Protein AF-A0A6M5JG73-F1 (afdb_monomer)

Mean predicted aligned error: 7.57 Å

Secondary structure (DSSP, 8-state):
---------HHHHHHHHHHHHHHHTT----SS---HHHHHHHHHH--PPPPPPSSHHHHHHHHHHHHHHHHTS--GGGHHHHHHTT--HHHHHHHHHHH-

Nearest PDB structures (foldseek):
  5acb-assembly1_B  TM=2.883E-01  e=7.070E+00  Homo sapiens
  4xes-assembly1_A  TM=2.433E-01  e=8.324E+00  Rattus norvegicus

Radius of gyration: 14.39 Å; Cα contacts (8 Å, |Δi|>4): 95; chains: 1; bounding box: 32×24×48 Å

Foldseek 3Di:
DPLPQQPDDPLLVVLLVVLVVCLVVVQQDDPPDPPPVRVVVCVVPVDDHDDADPDLLSSLLSNQLNVCLNVVHGPVVSVVSNVVVPDDPSNSVSSNVVSD

pLDDT: mean 82.84, std 13.96, range [35.09, 95.06]

Solvent-accessible surface area (backbone atoms only — not comparable to full-atom values): 5782 Å² total; per-residue (Å²): 134,82,77,76,70,65,90,64,53,75,68,46,52,47,24,47,54,51,12,53,54,26,32,77,67,75,53,58,62,62,94,64,76,74,52,71,69,55,52,50,49,24,70,74,69,68,58,70,73,87,77,81,58,99,41,70,62,38,35,42,47,20,38,36,34,9,46,10,44,65,70,65,43,72,41,67,90,44,48,63,58,36,43,78,62,68,48,50,71,70,45,51,51,46,49,39,63,74,25,95

Structure (mmCIF, N/CA/C/O backbone):
data_AF-A0A6M5JG73-F1
#
_entry.id   AF-A0A6M5JG73-F1
#
loop_
_atom_site.group_PDB
_atom_site.id
_atom_site.type_symbol
_atom_site.label_atom_id
_atom_site.label_alt_id
_atom_site.label_comp_id
_atom_site.label_asym_id
_atom_site.label_entity_id
_atom_site.label_seq_id
_atom_site.pdbx_PDB_ins_code
_atom_site.Cartn_x
_atom_site.Cartn_y
_atom_site.Cartn_z
_atom_site.occupancy
_atom_site.B_iso_or_equiv
_atom_site.auth_seq_id
_atom_site.auth_comp_id
_atom_site.auth_asym_id
_atom_site.auth_atom_id
_atom_site.pdbx_PDB_model_num
ATOM 1 N N . MET A 1 1 ? -6.178 -0.390 25.927 1.00 35.09 1 MET A N 1
ATOM 2 C CA . MET A 1 1 ? -6.710 -0.099 24.580 1.00 35.09 1 MET A CA 1
ATOM 3 C C . MET A 1 1 ? -6.208 -1.193 23.656 1.00 35.09 1 MET A C 1
ATOM 5 O O . MET A 1 1 ? -5.010 -1.270 23.430 1.00 35.09 1 MET A O 1
ATOM 9 N N . ILE A 1 2 ? -7.078 -2.118 23.253 1.00 43.22 2 ILE A N 1
ATOM 10 C CA . ILE A 1 2 ? -6.698 -3.240 22.388 1.00 43.22 2 ILE A CA 1
ATOM 11 C C . ILE A 1 2 ? -6.688 -2.671 20.973 1.00 43.22 2 ILE A C 1
ATOM 13 O O . ILE A 1 2 ? -7.741 -2.282 20.475 1.00 43.22 2 ILE A O 1
ATOM 17 N N . ALA A 1 3 ? -5.509 -2.532 20.368 1.00 46.91 3 ALA A N 1
ATOM 18 C CA . ALA A 1 3 ? -5.409 -2.196 18.955 1.00 46.91 3 ALA A CA 1
ATOM 19 C C . ALA A 1 3 ? -6.234 -3.237 18.188 1.00 46.91 3 ALA A C 1
ATOM 21 O O . ALA A 1 3 ? -5.931 -4.430 18.259 1.00 46.91 3 ALA A O 1
ATOM 22 N N . ALA A 1 4 ? -7.326 -2.807 17.550 1.00 52.50 4 ALA A N 1
ATOM 23 C CA . ALA A 1 4 ? -8.125 -3.675 16.703 1.00 52.50 4 ALA A CA 1
ATOM 24 C C . ALA A 1 4 ? -7.175 -4.234 15.644 1.00 52.50 4 ALA A C 1
ATOM 26 O O . ALA A 1 4 ? -6.676 -3.480 14.808 1.00 52.50 4 ALA A O 1
ATOM 27 N N . GLN A 1 5 ? -6.844 -5.524 15.740 1.00 54.09 5 GLN A N 1
ATOM 28 C CA . GLN A 1 5 ? -6.006 -6.152 14.732 1.00 54.09 5 GLN A CA 1
ATOM 29 C C . GLN A 1 5 ? -6.693 -5.907 13.387 1.00 54.09 5 GLN A C 1
ATOM 31 O O . GLN A 1 5 ? -7.893 -6.187 13.281 1.00 54.09 5 GLN A O 1
ATOM 36 N N . PRO A 1 6 ? -5.998 -5.333 12.391 1.00 60.94 6 PRO A N 1
ATOM 37 C CA . PRO A 1 6 ? -6.614 -5.096 11.101 1.00 60.94 6 PRO A CA 1
ATOM 38 C C . PRO A 1 6 ? -7.114 -6.448 10.596 1.00 60.94 6 PRO A C 1
ATOM 40 O O . PRO A 1 6 ? -6.345 -7.408 10.523 1.00 60.94 6 PRO A O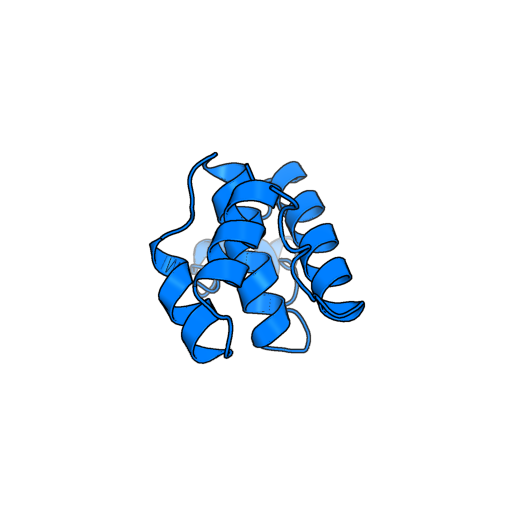 1
ATOM 43 N N . THR A 1 7 ? -8.418 -6.551 10.329 1.00 73.69 7 THR A N 1
ATOM 44 C CA . THR A 1 7 ? -9.066 -7.777 9.852 1.00 73.69 7 THR A CA 1
ATOM 45 C C . THR A 1 7 ? -8.672 -8.022 8.398 1.00 73.69 7 THR A C 1
ATOM 47 O O . THR A 1 7 ? -9.479 -7.887 7.484 1.00 73.69 7 THR A O 1
ATOM 50 N N . LEU A 1 8 ? -7.393 -8.319 8.181 1.00 81.38 8 LEU A N 1
ATOM 51 C CA . LEU A 1 8 ? -6.836 -8.694 6.895 1.00 81.38 8 LEU A CA 1
ATOM 52 C C . LEU A 1 8 ? -7.066 -10.189 6.685 1.00 81.38 8 LEU A C 1
ATOM 54 O O . LEU A 1 8 ? -6.778 -11.024 7.546 1.00 81.38 8 LEU A O 1
ATOM 58 N N . SER A 1 9 ? -7.559 -10.527 5.506 1.00 87.44 9 SER A N 1
ATOM 59 C CA . SER A 1 9 ? -7.603 -11.890 4.999 1.00 87.44 9 SER A CA 1
ATOM 60 C C . SER A 1 9 ? -6.194 -12.466 4.826 1.00 87.44 9 SER A C 1
ATOM 62 O O . SER A 1 9 ? -5.186 -11.756 4.762 1.00 87.44 9 SER A O 1
ATOM 64 N N . ARG A 1 10 ? -6.109 -13.791 4.677 1.00 89.00 10 ARG A N 1
ATOM 65 C CA . ARG A 1 10 ? -4.836 -14.494 4.458 1.00 89.00 10 ARG A CA 1
ATOM 66 C C . ARG A 1 10 ? -4.075 -13.979 3.229 1.00 89.00 10 ARG A C 1
ATOM 68 O O . ARG A 1 10 ? -2.856 -13.842 3.284 1.00 89.00 10 ARG A O 1
ATOM 75 N N . SER A 1 11 ? -4.777 -13.682 2.136 1.00 90.81 11 SER A N 1
ATOM 76 C CA . SER A 1 11 ? -4.176 -13.131 0.915 1.00 90.81 11 SER A CA 1
ATOM 77 C C . SER A 1 11 ? -3.613 -11.726 1.121 1.00 90.81 11 SER A C 1
ATOM 79 O O . SER A 1 11 ? -2.557 -11.403 0.585 1.00 90.81 11 SER A O 1
ATOM 81 N N . GLU A 1 12 ? -4.276 -10.903 1.932 1.00 91.81 12 GLU A N 1
ATOM 82 C CA . GLU A 1 12 ? -3.803 -9.555 2.256 1.00 91.81 12 GLU A CA 1
ATOM 83 C C . GLU A 1 12 ? -2.564 -9.610 3.153 1.00 91.81 12 GLU A C 1
ATOM 85 O O . GLU A 1 12 ? -1.582 -8.924 2.878 1.00 91.81 12 GLU A O 1
ATOM 90 N N . TRP A 1 13 ? -2.535 -10.513 4.138 1.00 93.56 13 TRP A N 1
ATOM 91 C CA . TRP A 1 13 ? -1.325 -10.792 4.920 1.00 93.56 13 TRP A CA 1
ATOM 92 C C . TRP A 1 13 ? -0.153 -11.281 4.064 1.00 93.56 13 TRP A C 1
ATOM 94 O O . TRP A 1 13 ? 1.009 -10.946 4.320 1.00 93.56 13 TRP A O 1
ATOM 104 N N . GLN A 1 14 ? -0.439 -12.045 3.011 1.00 93.06 14 GLN A N 1
ATOM 105 C CA . GLN A 1 14 ? 0.589 -12.456 2.067 1.00 93.06 14 GLN A CA 1
ATOM 106 C C . GLN A 1 14 ? 1.110 -11.271 1.242 1.00 93.06 14 GLN A C 1
ATOM 108 O O . GLN A 1 14 ? 2.320 -11.162 1.050 1.00 93.06 14 GLN A O 1
ATOM 113 N N . ALA A 1 15 ? 0.241 -10.345 0.826 1.00 92.12 15 ALA A N 1
ATOM 114 C CA . ALA A 1 15 ? 0.653 -9.114 0.151 1.00 92.12 15 ALA A CA 1
ATOM 115 C C . ALA A 1 15 ? 1.541 -8.227 1.044 1.00 92.12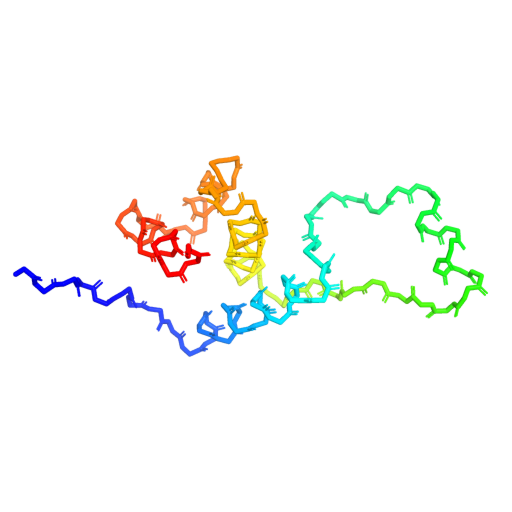 15 ALA A C 1
ATOM 117 O O . ALA A 1 15 ? 2.573 -7.744 0.579 1.00 92.12 15 ALA A O 1
ATOM 118 N N . VAL A 1 16 ? 1.209 -8.090 2.334 1.00 93.25 16 VAL A N 1
ATOM 119 C CA . VAL A 1 16 ? 2.058 -7.411 3.335 1.00 93.25 16 VAL A CA 1
ATOM 120 C C . VAL A 1 16 ? 3.440 -8.071 3.420 1.00 93.25 16 VAL A C 1
ATOM 122 O O . VAL A 1 16 ? 4.466 -7.395 3.367 1.00 93.25 16 VAL A O 1
ATOM 125 N N . SER A 1 17 ? 3.483 -9.403 3.494 1.00 92.81 17 SER A N 1
ATOM 126 C CA . SER A 1 17 ? 4.745 -10.154 3.576 1.00 92.81 17 SER A CA 1
ATOM 127 C C . SER A 1 17 ? 5.614 -9.966 2.325 1.00 92.81 17 SER A C 1
ATOM 129 O O . SER A 1 17 ? 6.831 -9.800 2.422 1.00 92.81 17 SER A O 1
ATOM 131 N N . ILE A 1 18 ? 4.996 -9.952 1.140 1.00 91.25 18 ILE A N 1
ATOM 132 C CA . ILE A 1 18 ? 5.675 -9.659 -0.132 1.00 91.25 18 ILE A CA 1
ATOM 133 C C . ILE A 1 18 ? 6.240 -8.236 -0.115 1.00 91.25 18 ILE A C 1
ATOM 135 O O . ILE A 1 18 ? 7.403 -8.039 -0.457 1.00 91.25 18 ILE A O 1
ATOM 139 N N . ALA A 1 19 ? 5.460 -7.262 0.351 1.00 91.56 19 ALA A N 1
ATOM 140 C CA . ALA A 1 19 ? 5.877 -5.867 0.432 1.00 91.56 19 ALA A CA 1
ATOM 141 C C . ALA A 1 19 ? 7.098 -5.654 1.338 1.00 91.56 19 ALA A C 1
ATOM 143 O O . ALA A 1 19 ? 7.990 -4.879 0.996 1.00 91.56 19 ALA A O 1
ATOM 144 N N . PHE A 1 20 ? 7.183 -6.364 2.467 1.00 92.75 20 PHE A N 1
ATOM 145 C CA . PHE A 1 20 ? 8.367 -6.313 3.328 1.00 92.75 20 PHE A CA 1
ATOM 146 C C . PHE A 1 20 ? 9.614 -6.888 2.658 1.00 92.75 20 PHE A C 1
ATOM 148 O O . PHE A 1 20 ? 10.687 -6.288 2.748 1.00 92.75 20 PHE A O 1
ATOM 155 N N . ASN A 1 21 ? 9.475 -8.003 1.940 1.00 90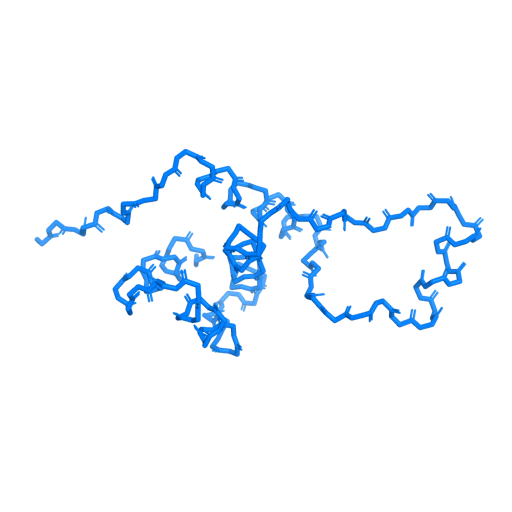.69 21 ASN A N 1
ATOM 156 C CA . ASN A 1 21 ? 10.577 -8.570 1.165 1.00 90.69 21 ASN A CA 1
ATOM 157 C C . ASN A 1 21 ? 11.027 -7.627 0.040 1.00 90.69 21 ASN A C 1
ATOM 159 O O . ASN A 1 21 ? 12.228 -7.458 -0.182 1.00 90.69 21 ASN A O 1
ATOM 163 N N . ASP A 1 22 ? 10.083 -6.974 -0.637 1.00 88.94 22 ASP A N 1
ATOM 164 C CA . ASP A 1 22 ? 10.381 -5.980 -1.667 1.00 88.94 22 ASP A CA 1
ATOM 165 C C . ASP A 1 22 ? 11.105 -4.766 -1.079 1.00 88.94 22 ASP A C 1
ATOM 167 O O . ASP A 1 22 ? 12.093 -4.305 -1.653 1.00 88.94 22 ASP A O 1
ATOM 171 N N . ALA A 1 23 ? 10.675 -4.276 0.087 1.00 88.56 23 ALA A N 1
ATOM 172 C CA . ALA A 1 23 ? 11.330 -3.164 0.769 1.00 88.56 23 ALA A CA 1
ATOM 173 C C . ALA A 1 23 ? 12.780 -3.513 1.142 1.00 88.56 23 ALA A C 1
ATOM 175 O O . ALA A 1 23 ? 13.682 -2.717 0.880 1.00 88.56 23 ALA A O 1
ATOM 176 N N . ALA A 1 24 ? 13.019 -4.722 1.663 1.00 86.56 24 ALA A N 1
ATOM 177 C CA . ALA A 1 24 ? 14.357 -5.210 2.007 1.00 86.56 24 ALA A CA 1
ATOM 178 C C . ALA A 1 24 ? 15.284 -5.348 0.785 1.00 86.56 24 ALA A C 1
ATOM 180 O O . ALA A 1 24 ? 16.490 -5.147 0.893 1.00 86.56 24 ALA A O 1
ATOM 181 N N . ARG A 1 25 ? 14.726 -5.655 -0.392 1.00 84.25 25 ARG A N 1
ATOM 182 C CA . ARG A 1 25 ? 15.465 -5.770 -1.661 1.00 84.25 25 ARG A CA 1
ATOM 183 C C . ARG A 1 25 ? 15.532 -4.459 -2.451 1.00 84.25 25 ARG A C 1
ATOM 185 O O . ARG A 1 25 ? 15.905 -4.476 -3.622 1.00 84.25 25 ARG A O 1
ATOM 192 N N . CYS A 1 26 ? 15.136 -3.330 -1.855 1.00 74.19 26 CYS A N 1
ATOM 193 C CA . CYS A 1 26 ? 15.007 -2.030 -2.529 1.00 74.19 26 CYS A CA 1
ATOM 194 C C . CYS A 1 26 ? 14.075 -2.050 -3.763 1.00 74.19 26 CYS A C 1
ATOM 196 O O . CYS A 1 26 ? 14.141 -1.158 -4.614 1.00 74.19 26 CYS A O 1
ATOM 198 N N . GLY A 1 27 ? 13.190 -3.042 -3.850 1.00 70.50 27 GLY A N 1
ATOM 199 C CA . GLY A 1 27 ? 12.378 -3.390 -5.008 1.00 70.50 27 GLY A CA 1
ATOM 200 C C . GLY A 1 27 ? 10.953 -2.847 -4.993 1.00 70.50 27 GLY A C 1
ATOM 201 O O . GLY A 1 27 ? 10.153 -3.350 -5.771 1.00 70.50 27 GLY A O 1
ATOM 202 N N . CYS A 1 28 ? 10.621 -1.855 -4.154 1.00 76.38 28 CYS A N 1
ATOM 203 C CA . CYS A 1 28 ? 9.286 -1.243 -4.139 1.00 76.38 28 CYS A CA 1
ATOM 204 C C . CYS A 1 28 ? 8.908 -0.731 -5.531 1.00 76.38 28 CYS A C 1
ATOM 206 O O . CYS A 1 28 ? 9.389 0.313 -5.980 1.00 76.38 28 CYS A O 1
ATOM 208 N N . VAL A 1 29 ? 8.071 -1.494 -6.228 1.00 63.66 29 VAL A N 1
ATOM 209 C CA . VAL A 1 29 ? 7.521 -1.106 -7.518 1.00 63.66 29 VAL A CA 1
ATOM 210 C C . VAL A 1 29 ? 6.350 -0.193 -7.202 1.00 63.66 29 VAL A C 1
ATOM 212 O O . VAL A 1 29 ? 5.289 -0.654 -6.810 1.00 63.66 29 VAL A O 1
ATOM 215 N N . ALA A 1 30 ? 6.546 1.118 -7.320 1.00 56.09 30 ALA A N 1
ATOM 216 C CA . ALA A 1 30 ? 5.395 1.983 -7.512 1.00 56.09 30 ALA A CA 1
ATOM 217 C C . ALA A 1 30 ? 4.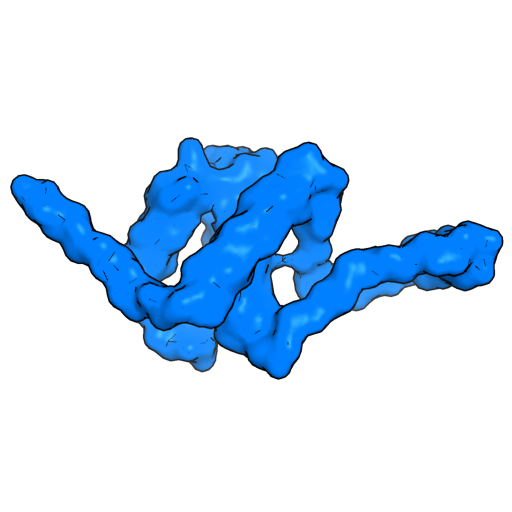757 1.572 -8.845 1.00 56.09 30 ALA A C 1
ATOM 219 O O . ALA A 1 30 ? 5.489 1.351 -9.811 1.00 56.09 30 ALA A O 1
ATOM 220 N N . THR A 1 31 ? 3.429 1.534 -8.923 1.00 54.50 31 THR A N 1
ATOM 221 C CA . THR A 1 31 ? 2.594 1.342 -10.131 1.00 54.50 31 THR A CA 1
ATOM 222 C C . THR A 1 31 ? 2.873 2.336 -11.274 1.00 54.50 31 THR A C 1
ATOM 224 O O . THR A 1 31 ? 2.119 2.438 -12.237 1.00 54.50 31 THR A O 1
ATOM 227 N N . ARG A 1 32 ? 3.979 3.080 -11.209 1.00 52.69 32 ARG A N 1
ATOM 228 C CA . ARG A 1 32 ? 4.487 3.921 -12.277 1.00 52.69 32 ARG A CA 1
ATOM 229 C C . ARG A 1 32 ? 5.067 3.027 -13.372 1.00 52.69 32 ARG A C 1
ATOM 231 O O . ARG A 1 32 ? 6.029 2.295 -13.136 1.00 52.69 32 ARG A O 1
ATOM 238 N N . GLU A 1 33 ? 4.476 3.130 -14.562 1.00 55.91 33 GLU A N 1
ATOM 239 C CA . GLU A 1 33 ? 4.982 2.584 -15.826 1.00 55.91 33 GLU A CA 1
ATOM 240 C C . GLU A 1 33 ? 6.525 2.577 -15.846 1.00 55.91 33 GLU A C 1
ATOM 242 O O . GLU A 1 33 ? 7.144 3.624 -15.606 1.00 55.91 33 GLU A O 1
ATOM 247 N N . PRO A 1 34 ? 7.179 1.429 -16.112 1.00 59.72 34 PRO A N 1
ATOM 248 C CA . PRO A 1 34 ? 8.631 1.379 -16.142 1.00 59.72 34 PRO A CA 1
ATOM 249 C C . PRO A 1 34 ? 9.145 2.357 -17.203 1.00 59.72 34 PRO A C 1
ATOM 251 O O . PRO A 1 34 ? 8.797 2.251 -18.379 1.00 59.72 34 PRO A O 1
ATOM 254 N N . GLY A 1 35 ? 9.976 3.317 -16.785 1.00 64.88 35 GLY A N 1
ATOM 255 C CA . GLY A 1 35 ? 10.574 4.294 -17.697 1.00 64.88 35 GLY A CA 1
ATOM 256 C C . GLY A 1 35 ? 11.348 3.615 -18.834 1.00 64.88 35 GLY A C 1
ATOM 257 O O . GLY A 1 35 ? 11.803 2.476 -18.694 1.00 64.88 35 GLY A O 1
ATOM 258 N N . ALA A 1 36 ? 11.524 4.317 -19.957 1.00 73.12 36 ALA A N 1
ATOM 259 C CA . ALA A 1 36 ? 12.131 3.765 -21.175 1.00 73.12 36 ALA A CA 1
ATOM 260 C C . ALA A 1 36 ? 13.480 3.061 -20.921 1.00 73.12 36 ALA A C 1
ATOM 262 O O . ALA A 1 36 ? 13.716 1.970 -21.437 1.00 73.12 36 ALA A O 1
ATOM 263 N N . LEU A 1 37 ? 14.317 3.615 -20.037 1.00 75.88 37 LEU A N 1
ATOM 264 C CA . LEU A 1 37 ? 15.599 3.020 -19.640 1.00 75.88 37 LEU A CA 1
ATOM 265 C C . LEU A 1 37 ? 15.444 1.649 -18.962 1.00 75.88 37 LEU A C 1
ATOM 267 O O . LEU A 1 37 ? 16.212 0.731 -19.239 1.00 75.88 37 LEU A O 1
ATOM 271 N N . ARG A 1 38 ? 14.419 1.472 -18.118 1.00 70.75 38 ARG A N 1
ATOM 272 C CA . ARG A 1 38 ? 14.140 0.194 -17.445 1.00 70.75 38 ARG A CA 1
ATOM 273 C C . ARG A 1 38 ? 13.606 -0.851 -18.426 1.00 70.75 38 ARG A C 1
ATOM 275 O O . ARG A 1 38 ? 13.961 -2.019 -18.304 1.00 70.75 38 ARG A O 1
ATOM 282 N N . LYS A 1 39 ? 12.811 -0.432 -19.422 1.00 73.94 39 LYS A N 1
ATOM 283 C CA . LYS A 1 39 ? 12.352 -1.301 -20.524 1.00 73.94 39 LYS A CA 1
ATOM 284 C C . LYS A 1 39 ? 13.540 -1.783 -21.377 1.00 73.94 39 LYS A C 1
ATOM 286 O O . LYS A 1 39 ? 13.617 -2.969 -21.689 1.00 73.94 39 LYS A O 1
ATOM 291 N N . ILE A 1 40 ? 14.497 -0.901 -21.687 1.00 80.12 40 ILE A N 1
ATOM 292 C CA . ILE A 1 40 ? 15.722 -1.250 -22.433 1.00 80.12 40 ILE A CA 1
ATOM 293 C C . ILE A 1 40 ? 16.615 -2.201 -21.625 1.00 80.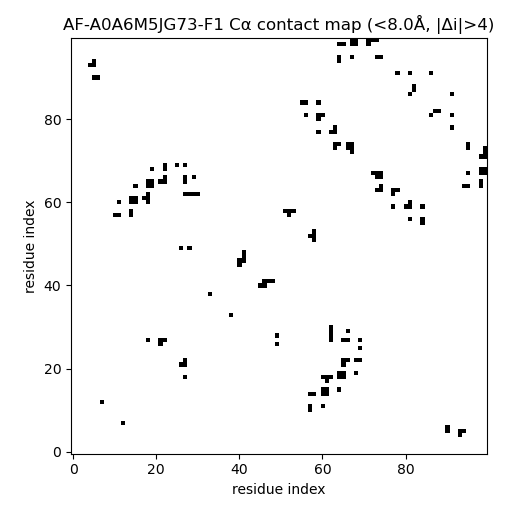12 40 ILE A C 1
ATOM 295 O O . ILE A 1 40 ? 17.028 -3.234 -22.145 1.00 80.12 40 ILE A O 1
ATOM 299 N N . TYR A 1 41 ? 16.858 -1.910 -20.344 1.00 78.50 41 TYR A N 1
ATOM 300 C CA . TYR A 1 41 ? 17.650 -2.779 -19.468 1.00 78.50 41 TYR A CA 1
ATOM 301 C C . TYR A 1 41 ? 17.047 -4.185 -19.340 1.00 78.50 41 TYR A C 1
ATOM 303 O O . TYR A 1 41 ? 17.766 -5.176 -19.467 1.00 78.50 41 TYR A O 1
ATOM 311 N N . ALA A 1 42 ? 15.726 -4.285 -19.152 1.00 78.00 42 ALA A N 1
ATOM 312 C CA . ALA A 1 42 ? 15.031 -5.570 -19.093 1.00 78.00 42 ALA A CA 1
ATOM 313 C C . ALA A 1 42 ? 15.159 -6.348 -20.413 1.00 78.00 42 ALA A C 1
ATOM 315 O O . ALA A 1 42 ? 15.365 -7.557 -20.391 1.00 78.00 42 ALA A O 1
ATOM 316 N N . ARG A 1 43 ? 15.103 -5.657 -21.561 1.00 78.12 43 ARG A N 1
ATOM 317 C CA . ARG A 1 43 ? 15.282 -6.279 -22.882 1.00 78.12 43 ARG A CA 1
ATOM 318 C C . ARG A 1 43 ? 16.709 -6.789 -23.108 1.00 78.12 43 ARG A C 1
ATOM 320 O O . ARG A 1 43 ? 16.871 -7.813 -23.758 1.00 78.12 43 ARG A O 1
ATOM 327 N N . LEU A 1 44 ? 17.720 -6.092 -22.587 1.00 83.44 44 LEU A N 1
ATOM 328 C CA . LEU A 1 44 ? 19.134 -6.458 -22.750 1.00 83.44 44 LEU A CA 1
ATOM 329 C C . LEU A 1 44 ? 19.597 -7.549 -21.777 1.00 83.44 44 LEU A C 1
ATOM 331 O O . LEU A 1 44 ? 20.430 -8.370 -22.139 1.00 83.44 44 LEU A O 1
ATOM 335 N N . THR A 1 45 ? 19.079 -7.557 -20.548 1.00 79.69 45 THR A N 1
ATOM 336 C CA . THR A 1 45 ? 19.533 -8.477 -19.487 1.00 79.69 45 THR A CA 1
ATOM 337 C C . THR A 1 45 ? 18.584 -9.647 -19.236 1.00 79.69 45 THR A C 1
ATOM 339 O O . THR A 1 45 ? 18.933 -10.566 -18.502 1.00 79.69 45 THR A O 1
ATOM 342 N N . GLY A 1 46 ? 17.363 -9.603 -19.779 1.00 73.69 46 GLY A N 1
ATOM 343 C CA . GLY A 1 46 ? 16.290 -10.545 -19.443 1.00 73.69 46 GLY A CA 1
ATOM 344 C C . GLY A 1 46 ? 15.740 -10.374 -18.020 1.00 73.69 46 GLY A C 1
ATOM 345 O O . GLY A 1 46 ? 14.890 -11.152 -17.589 1.00 73.69 46 GLY A O 1
ATOM 346 N N . HIS A 1 47 ? 16.203 -9.369 -17.267 1.00 68.75 47 HIS A N 1
ATOM 347 C CA . HIS A 1 47 ? 15.777 -9.148 -15.892 1.00 68.75 47 HIS A CA 1
ATOM 348 C C . HIS A 1 47 ? 14.460 -8.362 -15.860 1.00 68.75 47 HIS A C 1
ATOM 350 O O . HIS A 1 47 ? 14.428 -7.129 -15.933 1.00 68.75 47 HIS A O 1
ATOM 356 N N . HIS A 1 48 ? 13.348 -9.089 -15.772 1.00 64.06 48 HIS A N 1
ATOM 357 C CA . HIS A 1 48 ? 12.023 -8.496 -15.634 1.00 64.06 48 HIS A CA 1
ATOM 358 C C . HIS A 1 48 ? 11.786 -8.029 -14.195 1.00 64.06 48 HIS A C 1
ATOM 360 O O . HIS A 1 48 ? 12.111 -8.722 -13.233 1.00 64.06 48 HIS A O 1
ATOM 366 N N . GLY A 1 49 ? 11.210 -6.833 -14.048 1.00 64.44 49 GLY A N 1
ATOM 367 C CA . GLY A 1 49 ? 10.779 -6.341 -12.744 1.00 64.44 49 GLY A CA 1
ATOM 368 C C . GLY A 1 49 ? 9.713 -7.249 -12.111 1.00 64.44 49 GLY A C 1
ATOM 369 O O . GLY A 1 49 ? 9.090 -8.048 -12.816 1.00 64.44 49 GLY A O 1
ATOM 370 N N . PRO A 1 50 ? 9.479 -7.121 -10.794 1.00 66.12 50 PRO A N 1
ATOM 371 C CA . PRO A 1 50 ? 8.442 -7.880 -10.108 1.00 66.12 50 PRO A CA 1
ATOM 372 C C . PRO A 1 50 ? 7.090 -7.717 -10.810 1.00 66.12 50 PRO A C 1
ATOM 374 O O . PRO A 1 50 ? 6.695 -6.598 -11.139 1.00 66.12 50 PRO A O 1
ATOM 377 N N . ARG A 1 51 ? 6.380 -8.827 -11.037 1.00 72.19 51 ARG A N 1
ATOM 378 C CA . ARG A 1 51 ? 5.030 -8.786 -11.614 1.00 72.19 51 ARG A CA 1
ATOM 379 C C . ARG A 1 51 ? 4.051 -8.131 -10.626 1.00 72.19 51 ARG A C 1
ATOM 381 O O . ARG A 1 51 ? 4.245 -8.286 -9.413 1.00 72.19 51 ARG A O 1
ATOM 388 N N . PRO A 1 52 ? 3.019 -7.423 -11.118 1.00 76.81 52 PRO A N 1
ATOM 389 C CA . PRO A 1 52 ? 1.921 -6.990 -10.262 1.00 76.81 52 PRO A CA 1
ATOM 390 C C . PRO A 1 52 ? 1.214 -8.212 -9.664 1.00 76.81 52 PRO A C 1
ATOM 392 O O . PRO A 1 52 ? 1.190 -9.290 -10.272 1.00 76.81 52 PRO A O 1
ATOM 395 N N . LEU A 1 53 ? 0.664 -8.050 -8.463 1.00 79.69 53 LEU A N 1
ATOM 396 C CA . LEU A 1 53 ? -0.187 -9.049 -7.825 1.00 79.69 53 LEU A CA 1
ATOM 397 C C . LEU A 1 53 ? -1.476 -9.257 -8.631 1.00 79.69 53 LEU A C 1
ATOM 399 O O . LEU A 1 53 ? -1.916 -8.391 -9.382 1.00 79.69 53 LEU A O 1
ATOM 403 N N . ALA A 1 54 ? -2.099 -10.424 -8.457 1.00 79.50 54 ALA A N 1
ATOM 404 C CA . ALA A 1 54 ? -3.272 -10.832 -9.234 1.00 79.50 54 ALA A CA 1
ATOM 405 C C . ALA A 1 54 ? -4.533 -9.978 -8.988 1.00 79.50 54 ALA A C 1
ATOM 407 O O . ALA A 1 54 ? -5.486 -10.077 -9.752 1.00 79.50 54 ALA A O 1
ATOM 408 N N . ASN A 1 55 ? -4.559 -9.178 -7.920 1.00 86.12 55 ASN A N 1
ATOM 409 C CA . ASN A 1 55 ? -5.697 -8.352 -7.529 1.00 86.12 55 ASN A CA 1
ATOM 410 C C . ASN A 1 55 ? -5.203 -6.942 -7.174 1.00 86.12 55 ASN A C 1
ATOM 412 O O . ASN A 1 55 ? -4.247 -6.800 -6.406 1.00 86.12 55 ASN A O 1
ATOM 416 N N . GLU A 1 56 ? -5.885 -5.921 -7.696 1.00 89.25 56 GLU A N 1
ATOM 417 C CA . GLU A 1 56 ? -5.620 -4.503 -7.428 1.00 89.25 56 GLU A CA 1
ATOM 418 C C . GLU A 1 56 ? -5.620 -4.181 -5.932 1.00 89.25 56 GLU A C 1
ATOM 420 O O . GLU A 1 56 ? -4.741 -3.464 -5.458 1.00 89.25 56 GLU A O 1
ATOM 425 N N . ARG A 1 57 ? -6.517 -4.800 -5.154 1.00 91.50 57 ARG A N 1
ATOM 426 C CA . ARG A 1 57 ? -6.571 -4.650 -3.694 1.00 91.50 57 ARG A CA 1
ATOM 427 C C . ARG A 1 57 ? -5.278 -5.105 -3.015 1.00 91.50 57 ARG A C 1
ATOM 429 O O . ARG A 1 57 ? -4.796 -4.460 -2.086 1.00 91.50 57 ARG A O 1
ATOM 436 N N . LEU A 1 58 ? -4.694 -6.208 -3.484 1.00 93.19 58 LEU A N 1
ATOM 437 C CA . LEU A 1 58 ? -3.435 -6.732 -2.950 1.00 93.19 58 LEU A CA 1
ATOM 438 C C . LEU A 1 58 ? -2.244 -5.879 -3.397 1.00 93.19 58 LEU A C 1
ATOM 440 O O . LEU A 1 58 ? -1.324 -5.655 -2.612 1.00 93.19 58 LEU A O 1
ATOM 444 N N . GLU A 1 59 ? -2.266 -5.378 -4.633 1.00 90.88 59 GLU A N 1
ATOM 445 C CA . GLU A 1 59 ? -1.225 -4.483 -5.144 1.00 90.88 59 GLU A CA 1
ATOM 446 C C . GLU A 1 59 ? -1.240 -3.120 -4.435 1.00 90.88 59 GLU A C 1
ATOM 448 O O . GLU A 1 59 ? -0.174 -2.567 -4.156 1.00 90.88 59 GLU A O 1
ATOM 453 N N . ALA A 1 60 ? -2.419 -2.618 -4.055 1.00 92.81 60 ALA A N 1
ATOM 454 C CA . ALA A 1 60 ? -2.568 -1.414 -3.242 1.00 92.81 60 ALA A CA 1
ATOM 455 C C . ALA A 1 60 ? -1.921 -1.587 -1.857 1.00 92.81 60 ALA A C 1
ATOM 457 O O . ALA A 1 60 ? -1.108 -0.751 -1.454 1.00 92.81 60 ALA A O 1
ATOM 458 N N . ILE A 1 61 ? -2.191 -2.710 -1.170 1.00 93.94 61 ILE A N 1
ATOM 459 C CA . ILE A 1 61 ? -1.514 -3.055 0.094 1.00 93.94 61 ILE A CA 1
ATOM 460 C C . ILE A 1 61 ? -0.005 -3.113 -0.117 1.00 93.94 61 ILE A C 1
ATOM 462 O O . ILE A 1 61 ? 0.752 -2.483 0.621 1.00 93.94 61 ILE A O 1
ATOM 466 N N . ARG A 1 62 ? 0.443 -3.856 -1.134 1.00 93.06 62 ARG A N 1
ATOM 467 C CA . ARG A 1 62 ? 1.867 -4.055 -1.394 1.00 93.06 62 ARG A CA 1
ATOM 468 C C . ARG A 1 62 ? 2.590 -2.733 -1.625 1.00 93.06 62 ARG A C 1
ATOM 470 O O . ARG A 1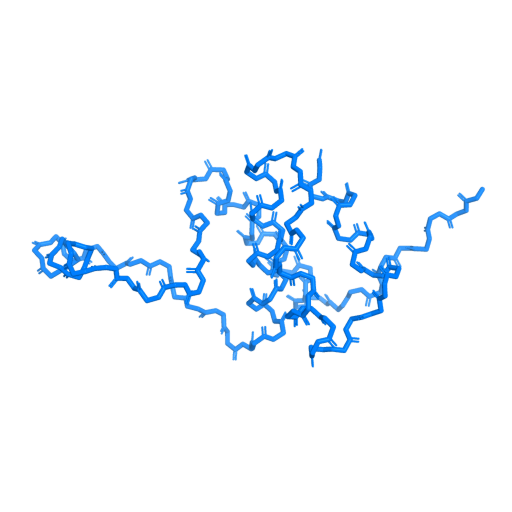 62 ? 3.630 -2.487 -1.014 1.00 93.06 62 ARG A O 1
ATOM 477 N N . SER A 1 63 ? 2.027 -1.883 -2.478 1.00 91.12 63 SER A N 1
ATOM 478 C CA . SER A 1 63 ? 2.584 -0.574 -2.815 1.00 91.12 63 SER A CA 1
ATOM 479 C C . SER A 1 63 ? 2.672 0.325 -1.581 1.00 91.12 63 SER A C 1
ATOM 481 O O . SER A 1 63 ? 3.729 0.904 -1.316 1.00 91.12 63 SER A O 1
ATOM 483 N N . PHE A 1 64 ? 1.594 0.402 -0.792 1.00 94.31 64 PHE A N 1
ATOM 484 C CA . PHE A 1 64 ? 1.536 1.234 0.409 1.00 94.31 64 PHE A CA 1
ATOM 485 C C . PHE A 1 64 ? 2.527 0.776 1.483 1.00 94.31 64 PHE A C 1
ATOM 487 O O . PHE A 1 64 ? 3.316 1.585 1.977 1.00 94.31 64 PHE A O 1
ATOM 494 N N . VAL A 1 65 ? 2.531 -0.519 1.809 1.00 94.88 65 VAL A N 1
ATOM 495 C CA . VAL A 1 65 ? 3.408 -1.107 2.833 1.00 94.88 65 VAL A CA 1
ATOM 496 C C . VAL A 1 65 ? 4.872 -0.971 2.425 1.00 94.88 65 VAL A C 1
ATOM 498 O O . VAL A 1 65 ? 5.692 -0.518 3.221 1.00 94.88 65 VAL A O 1
ATOM 501 N N . CYS A 1 66 ? 5.212 -1.289 1.172 1.00 93.88 66 CYS A N 1
ATOM 502 C CA . CYS A 1 66 ? 6.592 -1.191 0.699 1.00 93.88 66 CYS A CA 1
ATOM 503 C C . CYS A 1 66 ? 7.086 0.259 0.723 1.00 93.88 66 CYS A C 1
ATOM 505 O O . CYS A 1 66 ? 8.167 0.541 1.246 1.00 93.88 66 CYS A O 1
ATOM 507 N N . SER A 1 67 ? 6.280 1.190 0.195 1.00 92.25 67 SER A N 1
ATOM 508 C CA . SER A 1 67 ? 6.626 2.611 0.176 1.00 92.25 67 SER A CA 1
ATOM 509 C C . SER A 1 67 ? 6.789 3.160 1.593 1.00 92.25 67 SER A C 1
ATOM 511 O O . SER A 1 67 ? 7.802 3.796 1.871 1.00 92.25 67 SER A O 1
ATOM 513 N N . THR A 1 68 ? 5.852 2.851 2.497 1.00 94.38 68 THR A N 1
ATOM 514 C CA . THR A 1 68 ? 5.893 3.287 3.902 1.00 94.38 68 THR A CA 1
ATOM 515 C C . THR A 1 68 ? 7.114 2.734 4.631 1.00 94.38 68 THR A C 1
ATOM 517 O O . THR A 1 68 ? 7.829 3.473 5.310 1.00 94.38 68 THR A O 1
ATOM 520 N N . ARG A 1 69 ? 7.417 1.445 4.438 1.00 93.56 69 ARG A N 1
ATOM 521 C CA . ARG A 1 69 ? 8.573 0.794 5.059 1.00 93.56 69 ARG A CA 1
ATOM 522 C C . ARG A 1 69 ? 9.891 1.390 4.582 1.00 93.56 69 ARG A C 1
ATOM 524 O O . ARG A 1 69 ? 10.798 1.588 5.388 1.00 93.56 69 ARG A O 1
ATOM 531 N N . ARG A 1 70 ? 9.994 1.689 3.285 1.00 90.44 70 ARG A N 1
ATOM 532 C CA . ARG A 1 70 ? 11.202 2.251 2.671 1.00 90.44 70 ARG A CA 1
ATOM 533 C C . ARG A 1 70 ? 11.446 3.702 3.076 1.00 90.44 70 ARG A C 1
ATOM 535 O O . ARG A 1 70 ? 12.585 4.060 3.357 1.00 90.44 70 ARG A O 1
ATOM 542 N N . SER A 1 71 ? 10.410 4.537 3.075 1.00 90.44 71 SER A N 1
ATOM 543 C CA . SER A 1 71 ? 10.520 5.953 3.449 1.00 90.44 71 SER A CA 1
ATOM 544 C C . SER A 1 71 ? 10.536 6.170 4.963 1.00 90.44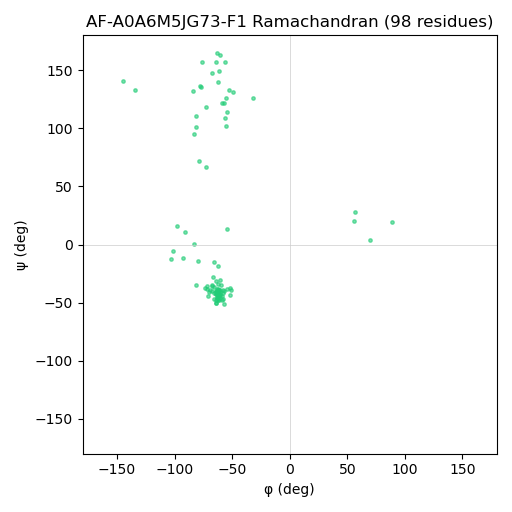 71 SER A C 1
ATOM 546 O O . SER A 1 71 ? 10.867 7.270 5.406 1.00 90.44 71 SER A O 1
ATOM 548 N N . ARG A 1 72 ? 10.156 5.146 5.747 1.00 92.06 72 ARG A N 1
ATOM 549 C CA . ARG A 1 72 ? 9.908 5.231 7.196 1.00 92.06 72 ARG A CA 1
ATOM 550 C C . ARG A 1 72 ? 8.857 6.293 7.545 1.00 92.06 72 ARG A C 1
ATOM 552 O O . ARG A 1 72 ? 8.900 6.882 8.621 1.00 92.06 72 ARG A O 1
ATOM 559 N N . LYS A 1 73 ? 7.937 6.561 6.613 1.00 93.00 73 LYS A N 1
ATOM 560 C CA . LYS A 1 73 ? 6.852 7.543 6.726 1.00 93.00 73 LYS A CA 1
ATOM 561 C C . LYS A 1 73 ? 5.617 7.020 5.994 1.00 93.00 73 LYS A C 1
ATOM 563 O O . LYS A 1 73 ? 5.794 6.463 4.911 1.00 93.00 73 LYS A O 1
ATOM 568 N N . PRO A 1 74 ? 4.395 7.212 6.518 1.00 91.31 74 PRO A N 1
ATOM 569 C CA . PRO A 1 74 ? 3.177 6.804 5.821 1.00 91.31 74 PRO A CA 1
ATOM 570 C C . PRO A 1 74 ? 3.160 7.299 4.371 1.00 91.31 74 PRO A C 1
ATOM 572 O O . PRO A 1 74 ? 3.445 8.464 4.093 1.00 91.31 74 PRO A O 1
ATOM 575 N N . ALA A 1 75 ? 2.865 6.404 3.430 1.00 92.56 75 ALA A N 1
ATOM 576 C CA . ALA A 1 75 ? 2.788 6.742 2.014 1.00 92.56 75 ALA A CA 1
ATOM 577 C C . ALA A 1 75 ? 1.453 7.437 1.694 1.00 92.56 75 ALA A C 1
ATOM 579 O O . ALA A 1 75 ? 0.581 6.850 1.059 1.00 92.56 75 ALA A O 1
ATOM 580 N N . GLU A 1 76 ? 1.297 8.689 2.134 1.00 93.88 76 GLU A N 1
ATOM 581 C CA . GLU A 1 76 ? 0.051 9.473 2.032 1.00 93.88 76 GLU A CA 1
ATOM 582 C C . GLU A 1 76 ? -0.533 9.505 0.611 1.00 93.88 76 GLU A C 1
ATOM 584 O O . GLU A 1 76 ? -1.739 9.369 0.426 1.00 93.88 76 GLU A O 1
ATOM 589 N N . ALA A 1 77 ? 0.323 9.570 -0.413 1.00 92.31 77 ALA A N 1
ATOM 590 C CA . ALA A 1 77 ? -0.093 9.556 -1.818 1.00 92.31 77 ALA A CA 1
ATOM 591 C C . ALA A 1 77 ? -0.819 8.264 -2.255 1.00 92.31 77 ALA A C 1
ATOM 593 O O . ALA A 1 77 ? -1.487 8.259 -3.285 1.00 92.31 77 ALA A O 1
ATOM 594 N N . LEU A 1 78 ? -0.680 7.167 -1.505 1.00 93.25 78 LEU A N 1
ATOM 595 C CA . LEU A 1 78 ? -1.305 5.870 -1.785 1.00 93.25 78 LEU A CA 1
ATOM 596 C C . LEU A 1 78 ? -2.544 5.603 -0.914 1.00 93.25 78 LEU A C 1
ATOM 598 O O . LEU A 1 78 ? -3.239 4.615 -1.137 1.00 93.25 78 LEU A O 1
ATOM 602 N N . VAL A 1 79 ? -2.850 6.481 0.046 1.00 94.00 79 VAL A N 1
ATOM 603 C CA . VAL A 1 79 ? -4.043 6.370 0.899 1.00 94.00 79 VAL A CA 1
ATOM 604 C C . VAL A 1 79 ? -5.348 6.414 0.088 1.00 94.00 79 VAL A C 1
ATOM 606 O O . VAL A 1 79 ? -6.188 5.543 0.317 1.00 94.00 79 VAL A O 1
ATOM 609 N N . PRO A 1 80 ? -5.527 7.312 -0.908 1.00 95.06 80 PRO A N 1
ATOM 610 C CA . PRO A 1 80 ? -6.728 7.301 -1.749 1.00 95.06 80 PRO A CA 1
ATOM 611 C C . PRO A 1 80 ? -6.926 5.967 -2.478 1.00 95.06 80 PRO A C 1
ATOM 613 O O . PRO A 1 80 ? -8.031 5.444 -2.504 1.00 95.06 80 PRO A O 1
ATOM 616 N N . VAL A 1 81 ? -5.839 5.355 -2.963 1.00 93.31 81 VAL A N 1
ATOM 617 C CA . VAL A 1 81 ? -5.887 4.054 -3.650 1.00 93.31 81 V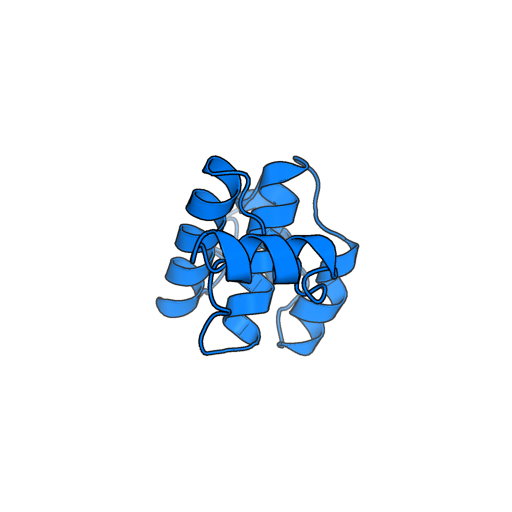AL A CA 1
ATOM 618 C C . VAL A 1 81 ? -6.379 2.949 -2.712 1.00 93.31 81 VAL A C 1
ATOM 620 O O . VAL A 1 81 ? -7.137 2.081 -3.127 1.00 93.31 81 VAL A O 1
ATOM 623 N N . LEU A 1 82 ? -5.989 2.968 -1.434 1.00 93.50 82 LEU A N 1
ATOM 624 C CA . LEU A 1 82 ? -6.530 2.028 -0.448 1.00 93.50 82 LEU A CA 1
ATOM 625 C C . LEU A 1 82 ? -8.020 2.293 -0.174 1.00 93.50 82 LEU A C 1
ATOM 627 O O . LEU A 1 82 ? -8.802 1.348 -0.071 1.00 93.50 82 LEU A O 1
ATOM 631 N N . HIS A 1 83 ? -8.443 3.552 -0.098 1.00 94.62 83 HIS A N 1
ATOM 632 C CA . HIS A 1 83 ? -9.861 3.876 0.069 1.00 94.62 83 HIS A CA 1
ATOM 633 C C . HIS A 1 83 ? -10.718 3.425 -1.115 1.00 94.62 83 HIS A C 1
ATOM 635 O O . HIS A 1 83 ? -11.769 2.829 -0.886 1.00 94.62 83 HIS A O 1
ATOM 641 N N . ASP A 1 84 ? -10.241 3.599 -2.349 1.00 94.19 84 ASP A N 1
ATOM 642 C CA . ASP A 1 84 ? -10.921 3.121 -3.562 1.00 94.19 84 ASP A CA 1
ATOM 643 C C . ASP A 1 84 ? -11.103 1.597 -3.556 1.00 94.19 84 ASP A C 1
ATOM 645 O O . ASP A 1 84 ? -12.085 1.067 -4.070 1.00 94.19 84 ASP A O 1
ATOM 649 N N . GLN A 1 85 ? -10.182 0.876 -2.911 1.00 93.19 85 GLN A N 1
ATOM 650 C CA . GLN A 1 85 ? -10.268 -0.572 -2.726 1.00 93.19 85 GLN A CA 1
ATOM 651 C C . GLN A 1 85 ? -11.149 -0.980 -1.534 1.00 93.19 85 GLN A C 1
ATOM 653 O O . GLN A 1 85 ? -11.296 -2.175 -1.273 1.00 93.19 85 GLN A O 1
ATOM 658 N N . GLY A 1 86 ? -11.735 -0.026 -0.805 1.00 91.56 86 GLY A N 1
ATOM 659 C CA . GLY A 1 86 ? -12.657 -0.254 0.308 1.00 91.56 86 GLY A CA 1
ATOM 660 C C . GLY A 1 86 ? -11.993 -0.405 1.680 1.00 91.56 86 GLY A C 1
ATOM 661 O O . GLY A 1 86 ? -12.599 -0.987 2.579 1.00 91.56 86 GLY A O 1
ATOM 662 N N . PHE A 1 87 ? -10.750 0.053 1.863 1.00 91.88 87 PHE A N 1
ATOM 663 C CA . PHE A 1 87 ? -10.135 0.102 3.194 1.00 91.88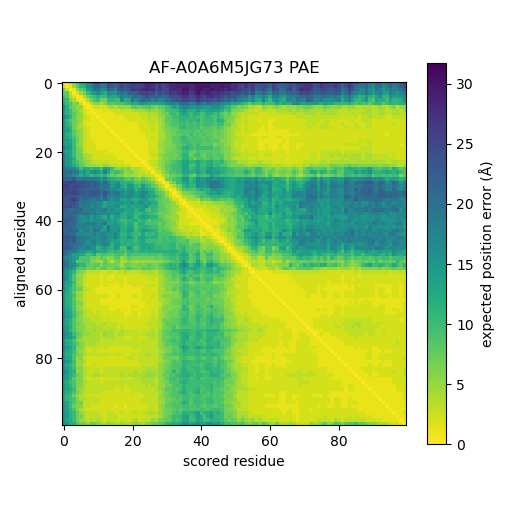 87 PHE A CA 1
ATOM 664 C C . PHE A 1 87 ? -10.672 1.285 4.007 1.00 91.88 87 PHE A C 1
ATOM 666 O O . PHE A 1 87 ? -10.766 2.413 3.516 1.00 91.88 87 PHE A O 1
ATOM 673 N N . SER A 1 88 ? -10.990 1.039 5.279 1.00 92.25 88 SER A N 1
ATOM 674 C CA . SER A 1 88 ? -11.378 2.107 6.205 1.00 92.25 88 SER A CA 1
ATOM 675 C C . SER A 1 88 ? -10.155 2.907 6.678 1.00 92.25 88 SER A C 1
ATOM 677 O O . SER A 1 88 ? -9.047 2.366 6.692 1.00 92.25 88 SER A O 1
ATOM 679 N N . PRO A 1 89 ? -10.324 4.164 7.134 1.00 92.12 89 PRO A N 1
ATOM 680 C CA . PRO A 1 89 ? -9.220 4.955 7.690 1.00 92.12 89 PRO A CA 1
ATOM 681 C C . PRO A 1 89 ? -8.446 4.214 8.789 1.00 92.12 89 PRO A C 1
ATOM 683 O O . PRO A 1 89 ? -7.226 4.125 8.733 1.00 92.12 89 PRO A O 1
ATOM 686 N N . ALA A 1 90 ? -9.156 3.547 9.704 1.00 90.62 90 ALA A N 1
ATOM 687 C CA . ALA A 1 90 ? -8.534 2.757 10.766 1.00 90.62 90 ALA A CA 1
ATOM 688 C C . ALA A 1 90 ? -7.689 1.579 10.237 1.00 90.62 90 ALA A C 1
ATOM 690 O O . ALA A 1 90 ? -6.669 1.231 10.829 1.00 90.62 90 ALA A O 1
ATOM 691 N N . GLN A 1 91 ? -8.091 0.952 9.125 1.00 91.81 91 GLN A N 1
ATOM 692 C CA . GLN A 1 91 ? -7.299 -0.108 8.492 1.00 91.81 91 GLN A CA 1
ATOM 693 C C . GLN A 1 91 ? -6.050 0.449 7.805 1.00 91.81 91 GLN A C 1
ATOM 695 O O . GLN A 1 91 ? -4.995 -0.181 7.872 1.00 91.81 91 GLN A O 1
ATOM 700 N N . VAL A 1 92 ? -6.151 1.620 7.173 1.00 93.94 92 VAL A N 1
ATOM 701 C CA . VAL A 1 92 ? -4.998 2.310 6.578 1.00 93.94 92 VAL A CA 1
ATOM 702 C C . VAL A 1 92 ? -3.993 2.698 7.664 1.00 93.94 92 VAL A C 1
ATOM 704 O O . VAL A 1 92 ? -2.805 2.412 7.518 1.00 93.94 92 VAL A O 1
ATOM 707 N N . ASP A 1 93 ? -4.462 3.245 8.785 1.00 92.88 93 ASP A N 1
ATOM 708 C CA . ASP A 1 93 ? -3.615 3.577 9.935 1.00 92.88 93 ASP A CA 1
ATOM 709 C C . ASP A 1 93 ? -2.933 2.333 10.510 1.00 92.88 93 ASP A C 1
ATOM 711 O O . ASP A 1 93 ? -1.734 2.342 10.788 1.00 92.88 93 ASP A O 1
ATOM 715 N N . ALA A 1 94 ? -3.662 1.221 10.631 1.00 91.94 94 ALA A N 1
ATOM 716 C CA . ALA A 1 94 ? -3.089 -0.042 11.083 1.00 91.94 94 ALA A CA 1
ATOM 717 C C . ALA A 1 94 ? -2.005 -0.568 10.122 1.00 91.94 94 ALA A C 1
ATOM 719 O O . ALA A 1 94 ? -0.949 -1.014 10.576 1.00 91.94 94 ALA A O 1
ATOM 720 N N . LEU A 1 95 ? -2.225 -0.482 8.803 1.00 93.50 95 LEU A N 1
ATOM 721 C CA . LEU A 1 95 ? -1.206 -0.815 7.801 1.00 93.50 95 LEU A CA 1
ATOM 722 C C . LEU A 1 95 ? 0.011 0.111 7.910 1.00 93.50 95 LEU A C 1
ATOM 724 O O . LEU A 1 95 ? 1.142 -0.359 7.777 1.00 93.50 95 LEU A O 1
ATOM 728 N N . ALA A 1 96 ? -0.197 1.403 8.172 1.00 94.19 96 ALA A N 1
ATOM 729 C CA . ALA A 1 96 ? 0.883 2.367 8.346 1.00 94.19 96 ALA A CA 1
ATOM 730 C C . ALA A 1 96 ? 1.727 2.018 9.576 1.00 94.19 96 ALA A C 1
ATOM 732 O O . ALA A 1 96 ? 2.939 1.863 9.455 1.00 94.19 96 ALA A O 1
ATOM 733 N N . LEU A 1 97 ? 1.083 1.800 10.726 1.00 93.56 97 LEU A N 1
ATOM 734 C CA . LEU A 1 97 ? 1.734 1.416 11.981 1.00 93.56 97 LEU A CA 1
ATOM 735 C C . LEU A 1 97 ? 2.530 0.115 11.850 1.00 93.56 97 LEU A C 1
ATOM 737 O O . LEU A 1 97 ? 3.650 0.030 12.344 1.00 93.56 97 LEU A O 1
ATOM 741 N N . LEU A 1 98 ? 1.984 -0.879 11.148 1.00 92.06 98 LEU A N 1
ATOM 742 C CA . LEU A 1 98 ? 2.667 -2.147 10.891 1.00 92.06 98 LEU A CA 1
ATOM 743 C C . LEU A 1 98 ? 3.893 -1.985 9.972 1.00 92.06 98 LEU A C 1
ATOM 745 O O . LEU A 1 98 ? 4.840 -2.767 10.046 1.00 92.06 98 LEU A O 1
ATOM 749 N N . SER A 1 99 ? 3.872 -0.979 9.100 1.00 90.88 99 SER A N 1
ATOM 750 C CA . SER A 1 99 ? 4.913 -0.739 8.096 1.00 90.88 99 SER A CA 1
ATOM 751 C C . SER A 1 99 ? 6.012 0.219 8.556 1.00 90.88 99 SER A C 1
ATOM 753 O O . SER A 1 99 ? 7.042 0.320 7.881 1.00 90.88 99 SER A O 1
ATOM 755 N N . LEU A 1 100 ? 5.806 0.916 9.677 1.00 86.75 100 LEU A N 1
ATOM 756 C CA . LEU A 1 100 ? 6.833 1.686 10.384 1.00 86.75 100 LEU A CA 1
ATOM 757 C C . LEU A 1 100 ? 7.790 0.757 11.137 1.00 86.75 100 LEU A C 1
ATOM 759 O O . LEU A 1 100 ? 8.601 1.279 11.924 1.00 86.75 100 LEU A O 1
#

Sequence (100 aa):
MIAAQPTLSRSEWQAVSIAFNDAARCGCVATREPGALRKIYARLTGHHGPRPLANERLEAIRSFVCSTRRSRKPAEALVPVLHDQGFSPAQVDALALLSL